Protein AF-A0A498HK27-F1 (afdb_monomer_lite)

Secondary structure (DSSP, 8-state):
----------HHHHHHHHHHHHHHHHHHHHHHHHHHHHS-----TT--HHHHHHHHHHHTT-EE-TTS-EE--TT-------S---------------------------

Sequence (110 aa):
MAGTSGSGRSESEKEKTKIRERQRRAITTKIFHSLRKHRGYRLFPRGDINEVLQHLATEAGWLVEPDDTTYRPPNAPSCYPACGTPKATTPVATSTPTPSSSMVIEGGEC

Organism: Malus domestica (NCBI:txid3750)

Radius of gyration: 26.24 Å; chains: 1; bounding box: 67×65×52 Å

InterPro domains:
  IPR008540 BES1/BZR1 plant transcription factor, N-terminal [PF05687] (7-102)
  IPR033264 BZR family [PTHR31506] (7-101)

pLDDT: mean 72.78, std 20.69, range [37.44, 98.31]

Structure (mmCIF, N/CA/C/O backbone):
data_AF-A0A498HK27-F1
#
_entry.id   AF-A0A498HK27-F1
#
loop_
_atom_site.group_PDB
_atom_site.id
_atom_site.type_symbol
_atom_site.label_atom_id
_atom_site.label_alt_id
_atom_site.label_comp_id
_atom_site.label_asym_id
_atom_site.label_entity_id
_atom_site.label_seq_id
_atom_site.pdbx_PDB_ins_code
_atom_site.Cartn_x
_atom_site.Cartn_y
_atom_site.Cartn_z
_atom_site.occupancy
_atom_site.B_iso_or_equiv
_atom_site.auth_seq_id
_atom_site.auth_comp_id
_atom_site.auth_asym_id
_atom_site.auth_atom_id
_atom_site.pdbx_PDB_model_num
ATOM 1 N N . MET A 1 1 ? 26.448 31.232 -6.664 1.00 42.59 1 MET A N 1
ATOM 2 C CA . MET A 1 1 ? 25.463 30.141 -6.497 1.00 42.59 1 MET A CA 1
ATOM 3 C C . MET A 1 1 ? 25.659 29.166 -7.650 1.00 42.59 1 MET A C 1
ATOM 5 O O . MET A 1 1 ? 25.276 29.491 -8.765 1.00 42.59 1 MET A O 1
ATOM 9 N N . ALA A 1 2 ? 26.352 28.046 -7.434 1.00 41.62 2 ALA A N 1
ATOM 10 C CA . ALA A 1 2 ? 26.520 27.032 -8.474 1.00 41.62 2 ALA A CA 1
ATOM 11 C C . ALA A 1 2 ? 25.228 26.210 -8.559 1.00 41.62 2 ALA A C 1
ATOM 13 O O . ALA A 1 2 ? 24.933 25.421 -7.664 1.00 41.62 2 ALA A O 1
ATOM 14 N N . GLY A 1 3 ? 24.431 26.447 -9.601 1.00 49.06 3 GLY A N 1
ATOM 15 C CA . GLY A 1 3 ? 23.331 25.561 -9.956 1.00 49.06 3 GLY A CA 1
ATOM 16 C C . GLY A 1 3 ? 23.920 24.243 -10.436 1.00 49.06 3 GLY A C 1
ATOM 17 O O . GLY A 1 3 ? 24.666 24.220 -11.413 1.00 49.06 3 GLY A O 1
ATOM 18 N N . THR A 1 4 ? 23.622 23.154 -9.736 1.00 53.88 4 THR A N 1
ATOM 19 C CA . THR A 1 4 ? 23.924 21.804 -10.201 1.00 53.88 4 THR A CA 1
ATOM 20 C C . THR A 1 4 ? 23.055 21.536 -11.427 1.00 53.88 4 THR A C 1
ATOM 22 O O . THR A 1 4 ? 21.897 21.133 -11.340 1.00 53.88 4 THR A O 1
ATOM 25 N N . SER A 1 5 ? 23.602 21.833 -12.604 1.00 52.78 5 SER A N 1
ATOM 26 C CA . SER A 1 5 ? 23.046 21.393 -13.873 1.00 52.78 5 SER A CA 1
ATOM 27 C C . SER A 1 5 ? 22.946 19.873 -13.816 1.00 52.78 5 SER A C 1
ATOM 29 O O . SER A 1 5 ? 23.946 19.170 -13.668 1.00 52.78 5 SER A O 1
ATOM 31 N N . GLY A 1 6 ? 21.710 19.369 -13.844 1.00 57.84 6 GLY A N 1
ATOM 32 C CA . GLY A 1 6 ? 21.410 17.944 -13.867 1.00 57.84 6 GLY A CA 1
ATOM 33 C C . GLY A 1 6 ? 22.082 17.302 -15.073 1.00 57.84 6 GLY A C 1
ATOM 34 O O . GLY A 1 6 ? 21.536 17.320 -16.174 1.00 57.84 6 GLY A O 1
ATOM 35 N N . SER A 1 7 ? 23.289 16.780 -14.852 1.00 57.06 7 SER A N 1
ATOM 36 C CA . SER A 1 7 ? 24.079 16.083 -15.854 1.00 57.06 7 SER A CA 1
ATOM 37 C C . SER A 1 7 ? 23.271 14.892 -16.353 1.00 57.06 7 SER A C 1
ATOM 39 O O . SER A 1 7 ? 22.721 14.108 -15.573 1.00 57.06 7 SER A O 1
ATOM 41 N N . GLY A 1 8 ? 23.110 14.848 -17.671 1.00 57.25 8 GLY A N 1
ATOM 42 C CA . GLY A 1 8 ? 22.171 13.998 -18.370 1.00 57.25 8 GLY A CA 1
ATOM 43 C C . GLY A 1 8 ? 22.356 12.526 -18.042 1.00 57.25 8 GLY A C 1
ATOM 44 O O . GLY A 1 8 ? 23.309 11.890 -18.477 1.00 57.25 8 GLY A O 1
ATOM 45 N N . ARG A 1 9 ? 21.347 11.951 -17.388 1.00 60.50 9 ARG A N 1
ATOM 46 C CA . ARG A 1 9 ? 21.038 10.539 -17.606 1.00 60.50 9 ARG A CA 1
ATOM 47 C C . ARG A 1 9 ? 20.758 10.370 -19.093 1.00 60.50 9 ARG A C 1
ATOM 49 O O . ARG A 1 9 ? 19.893 11.079 -19.628 1.00 60.50 9 ARG A O 1
ATOM 56 N N . SER A 1 10 ? 21.501 9.485 -19.750 1.00 74.88 10 SER A N 1
ATOM 57 C CA . SER A 1 10 ? 21.299 9.169 -21.164 1.00 74.88 10 SER A CA 1
ATOM 58 C C . SER A 1 10 ? 19.835 8.787 -21.409 1.00 74.88 10 SER A C 1
ATOM 60 O O . SER A 1 10 ? 19.138 8.313 -20.504 1.00 74.88 10 SER A O 1
ATOM 62 N N . GLU A 1 11 ? 19.322 9.019 -22.617 1.00 75.31 11 GLU A N 1
ATOM 63 C CA . GLU A 1 11 ? 17.924 8.703 -22.952 1.00 75.31 11 GLU A CA 1
ATOM 64 C C . GLU A 1 11 ? 17.582 7.236 -22.649 1.00 75.31 11 GLU A C 1
ATOM 66 O O . GLU A 1 11 ? 16.505 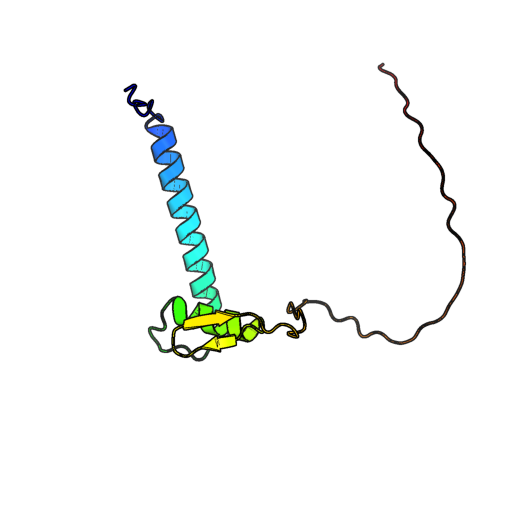6.942 -22.126 1.00 75.31 11 GLU A O 1
ATOM 71 N N . SER A 1 12 ? 18.560 6.343 -22.823 1.00 76.12 12 SER A N 1
ATOM 72 C CA . SER A 1 12 ? 18.462 4.931 -22.457 1.00 76.12 12 SER A CA 1
ATOM 73 C C . SER A 1 12 ? 18.342 4.696 -20.944 1.00 76.12 12 SER A C 1
ATOM 75 O O . SER A 1 12 ? 17.618 3.801 -20.512 1.00 76.12 12 SER A O 1
ATOM 77 N N . GLU A 1 13 ? 18.983 5.498 -20.092 1.00 80.25 13 GLU A N 1
ATOM 78 C CA . GLU A 1 13 ? 18.851 5.403 -18.632 1.00 80.25 13 GLU A CA 1
ATOM 79 C C . GLU A 1 13 ? 17.500 5.950 -18.133 1.00 80.25 13 GLU A C 1
ATOM 81 O O . GLU A 1 13 ? 16.881 5.394 -17.211 1.00 80.25 13 GLU A O 1
ATOM 86 N N . LYS A 1 14 ? 16.987 7.001 -18.789 1.00 83.62 14 LYS A N 1
ATOM 87 C CA . LYS A 1 14 ? 15.624 7.507 -18.564 1.00 83.62 14 LYS A CA 1
ATOM 88 C C . LYS A 1 14 ? 14.585 6.451 -18.947 1.00 83.62 14 LYS A C 1
ATOM 90 O O . LYS A 1 14 ? 13.649 6.213 -18.182 1.00 83.62 14 LYS A O 1
ATOM 95 N N . GLU A 1 15 ? 14.759 5.781 -20.083 1.00 87.69 15 GLU A N 1
ATOM 96 C CA . GLU A 1 15 ? 13.870 4.707 -20.533 1.00 87.69 15 GLU A CA 1
ATOM 97 C C . GLU A 1 15 ? 13.910 3.488 -19.601 1.00 87.69 15 GLU A C 1
ATOM 99 O O . GLU A 1 15 ? 12.858 3.023 -19.156 1.00 87.69 15 GLU A O 1
ATOM 104 N N . LYS A 1 16 ? 15.103 3.044 -19.180 1.00 89.19 16 LYS A N 1
ATOM 105 C CA . LYS A 1 16 ? 15.263 1.989 -18.160 1.00 89.19 16 LYS A CA 1
ATOM 106 C C . LYS A 1 16 ? 14.502 2.314 -16.874 1.00 89.19 16 LYS A C 1
ATOM 108 O O . LYS A 1 16 ? 13.873 1.438 -16.281 1.00 89.19 16 LYS A O 1
ATOM 113 N N . THR A 1 17 ? 14.512 3.577 -16.449 1.00 92.19 17 THR A N 1
ATOM 114 C CA . THR A 1 17 ? 13.771 4.021 -15.261 1.00 92.19 17 THR A CA 1
ATOM 115 C C . THR A 1 17 ? 12.259 3.973 -15.462 1.00 92.19 17 THR A C 1
ATOM 117 O O . THR A 1 17 ? 11.548 3.507 -14.571 1.00 92.19 17 THR A O 1
ATOM 120 N N . LYS A 1 18 ? 11.761 4.359 -16.642 1.00 95.25 18 LYS A N 1
ATOM 121 C CA . LYS A 1 18 ? 10.337 4.234 -16.993 1.00 95.25 18 LYS A CA 1
ATOM 122 C C . LYS A 1 18 ? 9.877 2.775 -17.006 1.00 95.25 18 LYS A C 1
ATOM 124 O O . LYS A 1 18 ? 8.814 2.474 -16.463 1.00 95.25 18 LYS A O 1
ATOM 129 N N . ILE A 1 19 ? 10.667 1.872 -17.590 1.00 95.12 19 ILE A N 1
ATOM 130 C CA . ILE A 1 19 ? 10.348 0.436 -17.641 1.00 95.12 19 ILE A CA 1
ATOM 131 C C . ILE A 1 19 ? 10.290 -0.146 -16.227 1.00 95.12 19 ILE A C 1
ATOM 133 O O . ILE A 1 19 ? 9.301 -0.791 -15.879 1.00 95.12 19 ILE A O 1
ATOM 137 N N . ARG A 1 20 ? 11.293 0.143 -15.388 1.00 96.44 20 ARG A N 1
ATOM 138 C CA . ARG A 1 20 ? 11.329 -0.303 -13.987 1.00 96.44 20 ARG A CA 1
ATOM 139 C C . ARG A 1 20 ? 10.108 0.174 -13.210 1.00 96.44 20 ARG A C 1
ATOM 141 O O . ARG A 1 20 ? 9.487 -0.605 -12.495 1.00 96.44 20 ARG A O 1
ATOM 148 N N . GLU A 1 21 ? 9.735 1.439 -13.376 1.00 96.50 21 GLU A N 1
ATOM 149 C CA . GLU A 1 21 ? 8.574 2.001 -12.691 1.00 96.50 21 GLU A CA 1
ATOM 150 C C . GLU A 1 21 ? 7.260 1.378 -13.183 1.00 96.50 21 GLU A C 1
ATOM 152 O O . GLU A 1 21 ? 6.391 1.056 -12.374 1.00 96.50 21 GLU A O 1
ATOM 157 N N . ARG A 1 22 ? 7.121 1.117 -14.491 1.00 97.56 22 ARG A N 1
ATOM 158 C CA . ARG A 1 22 ? 5.971 0.379 -15.037 1.00 97.56 22 ARG A CA 1
ATOM 159 C C . ARG A 1 22 ? 5.892 -1.032 -14.455 1.00 97.56 22 ARG A C 1
ATOM 161 O O . ARG A 1 22 ? 4.809 -1.457 -14.064 1.00 97.56 22 ARG A O 1
ATOM 168 N N . GLN A 1 23 ? 7.017 -1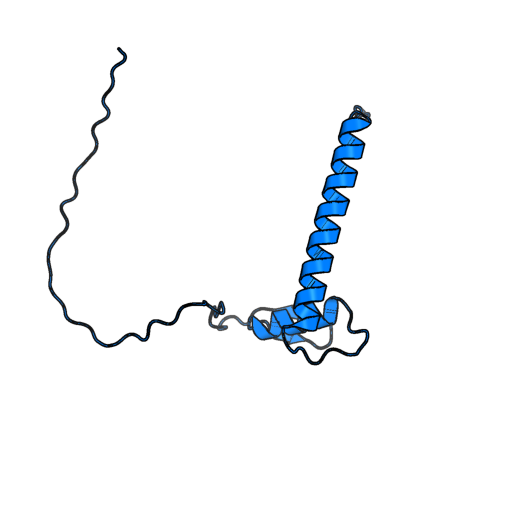.743 -14.380 1.00 97.94 23 GLN A N 1
ATOM 169 C CA . GLN A 1 23 ? 7.083 -3.081 -13.788 1.00 97.94 23 GLN A CA 1
ATOM 170 C C . GLN A 1 23 ? 6.705 -3.054 -12.305 1.00 97.94 23 GLN A C 1
ATOM 172 O O . GLN A 1 23 ? 5.860 -3.841 -11.886 1.00 97.94 23 GLN A O 1
ATOM 177 N N . ARG A 1 24 ? 7.248 -2.105 -11.532 1.00 98.31 24 ARG A N 1
ATOM 178 C CA . ARG A 1 24 ? 6.907 -1.914 -10.116 1.00 98.31 24 ARG A CA 1
ATOM 179 C C . ARG A 1 24 ? 5.404 -1.717 -9.935 1.00 98.31 24 ARG A C 1
ATOM 181 O O . ARG A 1 24 ? 4.783 -2.445 -9.167 1.00 98.31 24 ARG A O 1
ATOM 188 N N . ARG A 1 25 ? 4.804 -0.798 -10.702 1.00 97.38 25 ARG A N 1
ATOM 189 C CA . ARG A 1 25 ? 3.356 -0.536 -10.668 1.00 97.38 25 ARG A CA 1
ATOM 190 C C . ARG A 1 25 ? 2.542 -1.764 -11.058 1.00 97.38 25 ARG A C 1
ATOM 192 O O . ARG A 1 25 ? 1.592 -2.096 -10.361 1.00 97.38 25 ARG A O 1
ATOM 199 N N . ALA A 1 26 ? 2.936 -2.469 -12.118 1.00 97.75 26 ALA A N 1
ATOM 200 C CA . ALA A 1 26 ? 2.247 -3.676 -12.563 1.00 97.75 26 ALA A CA 1
ATOM 201 C C . ALA A 1 26 ? 2.252 -4.774 -11.487 1.00 97.75 26 ALA A C 1
ATOM 203 O O . ALA A 1 26 ? 1.231 -5.429 -11.279 1.00 97.75 26 ALA A O 1
ATOM 204 N N . ILE A 1 27 ? 3.370 -4.958 -10.778 1.00 97.31 27 ILE A N 1
ATOM 205 C CA . ILE A 1 27 ? 3.470 -5.903 -9.658 1.00 97.31 27 ILE A CA 1
ATOM 206 C C . ILE A 1 27 ? 2.538 -5.475 -8.520 1.00 97.31 27 ILE A C 1
ATOM 208 O O . ILE A 1 27 ? 1.723 -6.280 -8.077 1.00 97.31 27 ILE A O 1
ATOM 212 N N . THR A 1 28 ? 2.588 -4.209 -8.095 1.00 96.88 28 THR A N 1
ATOM 213 C CA . THR A 1 28 ? 1.705 -3.678 -7.042 1.00 96.88 28 THR A CA 1
ATOM 214 C C . THR A 1 28 ? 0.226 -3.871 -7.386 1.00 96.88 28 THR A C 1
ATOM 216 O O . THR A 1 28 ? -0.540 -4.357 -6.556 1.00 96.88 28 THR A O 1
ATOM 219 N N . THR A 1 29 ? -0.184 -3.572 -8.621 1.00 95.06 29 THR A N 1
ATOM 220 C CA . THR A 1 29 ? -1.567 -3.787 -9.069 1.00 95.06 29 THR A CA 1
ATOM 221 C C . THR A 1 29 ? -1.958 -5.261 -9.022 1.00 95.06 29 THR A C 1
ATOM 223 O O . THR A 1 29 ? -3.055 -5.578 -8.566 1.00 95.06 29 THR A O 1
ATOM 226 N N . LYS A 1 30 ? -1.072 -6.173 -9.445 1.00 95.62 30 LYS A N 1
ATOM 227 C CA . LYS A 1 30 ? -1.323 -7.621 -9.366 1.00 95.62 30 LYS A CA 1
ATOM 228 C C . LYS A 1 30 ? -1.501 -8.094 -7.925 1.00 95.62 30 LYS A C 1
ATOM 230 O O . LYS A 1 30 ? -2.403 -8.887 -7.680 1.00 95.62 30 LYS A O 1
ATOM 235 N N . ILE A 1 31 ? -0.694 -7.586 -6.991 1.00 95.69 31 ILE A N 1
ATOM 236 C CA . ILE A 1 31 ? -0.802 -7.908 -5.560 1.00 95.69 31 ILE A CA 1
ATOM 237 C C . ILE A 1 31 ? -2.150 -7.443 -5.004 1.00 95.69 31 ILE A C 1
ATOM 239 O O . ILE A 1 31 ? -2.882 -8.237 -4.426 1.00 95.69 31 ILE A O 1
ATOM 243 N N . PHE A 1 32 ? -2.534 -6.182 -5.212 1.00 92.06 32 PHE A N 1
ATOM 244 C CA . PHE A 1 32 ? -3.826 -5.706 -4.709 1.00 92.06 32 PHE A CA 1
ATOM 245 C C . PHE A 1 32 ? -5.003 -6.435 -5.357 1.00 92.06 32 PHE A C 1
ATOM 247 O O . PHE A 1 32 ? -5.974 -6.760 -4.680 1.00 92.06 32 PHE A O 1
ATOM 254 N N . HIS A 1 33 ? -4.920 -6.739 -6.653 1.00 92.06 33 HIS A N 1
ATOM 255 C CA . HIS A 1 33 ? -5.960 -7.504 -7.332 1.00 92.06 33 HIS A CA 1
ATOM 256 C C . HIS A 1 33 ? -6.098 -8.922 -6.761 1.00 92.06 33 HIS A C 1
ATOM 258 O O . HIS A 1 33 ? -7.217 -9.372 -6.512 1.00 92.06 33 HIS A O 1
ATOM 264 N N . SER A 1 34 ? -4.982 -9.617 -6.513 1.00 93.44 34 SER A N 1
ATOM 265 C CA . SER A 1 34 ? -5.020 -10.957 -5.924 1.00 93.44 34 SER A CA 1
ATOM 266 C C . SER A 1 34 ? -5.548 -10.935 -4.489 1.00 93.44 34 SER A C 1
ATOM 268 O O . SER A 1 34 ? -6.363 -11.790 -4.146 1.00 93.44 34 SER A O 1
ATOM 270 N N . LEU A 1 35 ? -5.181 -9.936 -3.680 1.00 92.56 35 LEU A N 1
ATOM 271 C CA . LEU A 1 35 ? -5.728 -9.752 -2.332 1.00 92.56 35 LEU A CA 1
ATOM 272 C C . LEU A 1 35 ? -7.249 -9.574 -2.371 1.00 92.56 35 LEU A C 1
ATOM 274 O O . LEU A 1 35 ? -7.957 -10.338 -1.723 1.00 92.56 35 LEU A O 1
ATOM 278 N N . ARG A 1 36 ? -7.772 -8.660 -3.202 1.00 90.62 36 ARG A N 1
ATOM 279 C CA . ARG A 1 36 ? -9.228 -8.456 -3.335 1.00 90.62 36 ARG A CA 1
ATOM 280 C C . ARG A 1 36 ? -9.969 -9.734 -3.724 1.00 90.62 36 ARG A C 1
ATOM 282 O O . ARG A 1 36 ? -11.051 -9.996 -3.215 1.00 90.62 36 ARG A O 1
ATOM 289 N N . LYS A 1 37 ? -9.389 -10.528 -4.626 1.00 89.50 37 LYS A N 1
ATOM 2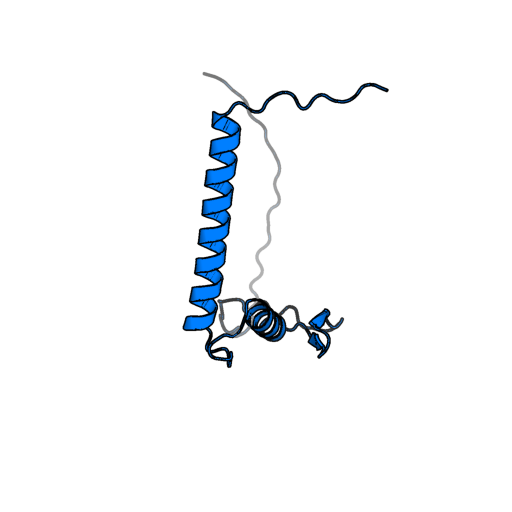90 C CA . LYS A 1 37 ? -10.023 -11.747 -5.139 1.00 89.50 37 LYS A CA 1
ATOM 291 C C . LYS A 1 37 ? -9.989 -12.910 -4.146 1.00 89.50 37 LYS A C 1
ATOM 293 O O . LYS A 1 37 ? -10.928 -13.698 -4.117 1.00 89.50 37 LYS A O 1
ATOM 298 N N . HIS A 1 38 ? -8.906 -13.055 -3.383 1.00 90.81 38 HIS A N 1
ATOM 299 C CA . HIS A 1 38 ? -8.626 -14.292 -2.647 1.00 90.81 38 HIS A CA 1
ATOM 300 C C . HIS A 1 38 ? -8.664 -14.164 -1.121 1.00 90.81 38 HIS A C 1
ATOM 302 O O . HIS A 1 38 ? -8.840 -15.182 -0.459 1.00 90.81 38 HIS A O 1
ATOM 308 N N . ARG A 1 39 ? -8.509 -12.969 -0.534 1.00 86.62 39 ARG A N 1
ATOM 309 C CA . ARG A 1 39 ? -8.509 -12.803 0.935 1.00 86.62 39 ARG A CA 1
ATOM 310 C C . ARG A 1 39 ? -9.898 -12.761 1.572 1.00 86.62 39 ARG A C 1
ATOM 312 O O . ARG A 1 39 ? -9.989 -12.809 2.788 1.00 86.62 39 ARG A O 1
ATOM 319 N N . GLY A 1 40 ? -10.970 -12.696 0.781 1.00 86.38 40 GLY A N 1
ATOM 320 C CA . GLY A 1 40 ? -12.339 -12.702 1.313 1.00 86.38 40 GLY A CA 1
ATOM 321 C C . GLY A 1 40 ? -12.710 -11.444 2.108 1.00 86.38 40 GLY A C 1
ATOM 322 O O . GLY A 1 40 ? -13.652 -11.478 2.898 1.00 86.38 40 GLY A O 1
ATOM 323 N N . TYR A 1 41 ? -11.985 -10.339 1.909 1.00 90.12 41 TYR A N 1
ATOM 324 C CA . TYR A 1 41 ? -12.330 -9.042 2.486 1.00 90.12 41 TYR A CA 1
ATOM 325 C C . TYR A 1 41 ? -13.731 -8.613 2.037 1.00 90.12 41 TYR A C 1
ATOM 327 O O . TYR A 1 41 ? -14.074 -8.737 0.858 1.00 90.12 41 TYR A O 1
ATOM 335 N N . ARG A 1 42 ? -14.538 -8.085 2.966 1.00 85.81 42 ARG A N 1
ATOM 336 C CA . ARG A 1 42 ? -15.879 -7.548 2.674 1.00 85.81 42 ARG A CA 1
ATOM 337 C C . ARG A 1 42 ? -15.784 -6.148 2.065 1.00 85.81 42 ARG A C 1
ATOM 339 O O . ARG A 1 42 ? -16.316 -5.189 2.608 1.00 85.81 42 ARG A O 1
ATOM 346 N N . LEU A 1 43 ? -15.082 -6.058 0.944 1.00 85.25 43 LEU A N 1
ATOM 347 C CA . LEU A 1 43 ? -14.904 -4.825 0.191 1.00 85.25 43 LEU A CA 1
ATOM 348 C C . LEU A 1 43 ? -16.167 -4.512 -0.599 1.00 85.25 43 LEU A C 1
ATOM 350 O O . LEU A 1 43 ? -16.844 -5.419 -1.099 1.00 85.25 43 LEU A O 1
ATOM 354 N N . PHE A 1 44 ? -16.443 -3.227 -0.797 1.00 78.19 44 PHE A N 1
ATOM 355 C CA . PHE A 1 44 ? -17.456 -2.834 -1.767 1.00 78.19 44 PHE A CA 1
ATOM 356 C C . PHE A 1 44 ? -17.016 -3.233 -3.189 1.00 78.19 44 PHE A C 1
ATOM 358 O O . PHE A 1 44 ? -15.823 -3.391 -3.458 1.00 78.19 44 PHE A O 1
ATOM 365 N N . PRO A 1 45 ? -17.941 -3.358 -4.159 1.00 70.06 45 PRO A N 1
ATOM 366 C CA . PRO A 1 45 ? -17.598 -3.723 -5.541 1.00 70.06 45 PRO A CA 1
ATOM 367 C C . PRO A 1 45 ? -16.563 -2.803 -6.218 1.00 70.06 45 PRO A C 1
ATOM 369 O O . PRO A 1 45 ? -15.943 -3.191 -7.207 1.00 70.06 45 PRO A O 1
ATOM 372 N N . ARG A 1 46 ? -16.376 -1.582 -5.697 1.00 73.31 46 ARG A N 1
ATOM 373 C CA . ARG A 1 46 ? -15.345 -0.615 -6.109 1.00 73.31 46 ARG A CA 1
ATOM 374 C C . ARG A 1 46 ? -14.372 -0.262 -4.979 1.00 73.31 46 ARG A C 1
ATOM 376 O O . ARG A 1 46 ? -13.739 0.785 -5.060 1.00 73.31 46 ARG A O 1
ATOM 383 N N . GLY A 1 47 ? -14.273 -1.118 -3.962 1.00 76.81 47 GLY A N 1
ATOM 384 C CA . GLY A 1 47 ? -13.420 -0.911 -2.800 1.00 76.81 47 GLY A CA 1
ATOM 385 C C . GLY A 1 47 ? -12.008 -0.547 -3.236 1.00 76.81 47 GLY A C 1
ATOM 386 O O . GLY A 1 47 ? -11.363 -1.271 -4.014 1.00 76.81 47 GLY A O 1
ATOM 387 N N . ASP A 1 48 ? -11.576 0.633 -2.812 1.00 85.00 48 ASP A N 1
ATOM 388 C CA . ASP A 1 48 ? -10.344 1.257 -3.266 1.00 85.00 48 ASP A CA 1
ATOM 389 C C . ASP A 1 48 ? -9.111 0.561 -2.655 1.00 85.00 48 ASP A C 1
ATOM 391 O O . ASP A 1 48 ? -9.171 -0.578 -2.183 1.00 85.00 48 ASP A O 1
ATOM 395 N N . ILE A 1 49 ? -7.919 1.137 -2.808 1.00 90.44 49 ILE A N 1
ATOM 396 C CA . ILE A 1 49 ? -6.701 0.541 -2.232 1.00 90.44 49 ILE A CA 1
ATOM 397 C C . ILE A 1 49 ? -6.693 0.694 -0.703 1.00 90.44 49 ILE A C 1
ATOM 399 O O . ILE A 1 49 ? -6.148 -0.172 -0.020 1.00 90.44 49 ILE A O 1
ATOM 403 N N . ASN A 1 50 ? -7.321 1.740 -0.172 1.00 90.12 50 ASN A N 1
ATOM 404 C CA . ASN A 1 50 ? -7.297 2.063 1.247 1.00 90.12 50 ASN A CA 1
ATOM 405 C C . ASN A 1 50 ? -8.135 1.069 2.051 1.00 90.12 50 ASN A C 1
ATOM 407 O O . ASN A 1 50 ? -7.649 0.576 3.063 1.00 90.12 50 ASN A O 1
ATOM 411 N N . GLU A 1 51 ? -9.303 0.654 1.550 1.00 90.00 51 GLU A N 1
ATOM 412 C CA . GLU A 1 51 ? -10.099 -0.406 2.191 1.00 90.00 51 GLU A CA 1
ATOM 413 C C . GLU A 1 51 ? -9.306 -1.722 2.308 1.00 90.00 51 GLU A C 1
ATOM 415 O O . GLU A 1 51 ? -9.329 -2.395 3.339 1.00 90.00 51 GLU A O 1
ATOM 420 N N . VAL A 1 52 ? -8.538 -2.084 1.269 1.00 91.62 52 VAL A N 1
ATOM 421 C CA . VAL A 1 52 ? -7.673 -3.279 1.303 1.00 91.62 52 VAL A CA 1
ATOM 422 C C . VAL A 1 52 ? -6.582 -3.132 2.360 1.00 91.62 52 VAL A C 1
ATOM 424 O O . VAL A 1 52 ? -6.293 -4.088 3.077 1.00 91.62 52 VAL A O 1
ATOM 427 N N . LEU A 1 53 ? -5.965 -1.952 2.450 1.00 92.69 53 LEU A N 1
ATOM 428 C CA . LEU A 1 53 ? -4.928 -1.673 3.440 1.00 92.69 53 LEU A CA 1
ATOM 429 C C . LEU A 1 53 ? -5.488 -1.676 4.864 1.00 92.69 53 LEU A C 1
ATOM 431 O O . LEU A 1 53 ? -4.844 -2.241 5.742 1.00 92.69 53 LEU A O 1
ATOM 435 N N . GLN A 1 54 ? -6.684 -1.130 5.081 1.00 90.88 54 GLN A N 1
ATOM 436 C CA . GLN A 1 54 ? -7.371 -1.151 6.371 1.00 90.88 54 GLN A CA 1
ATOM 437 C C . GLN A 1 54 ? -7.620 -2.592 6.827 1.00 90.88 54 GLN A C 1
ATOM 439 O O . GLN A 1 54 ? -7.204 -2.965 7.922 1.00 90.88 54 GLN A O 1
ATOM 444 N N . HIS A 1 55 ? -8.196 -3.439 5.968 1.00 91.69 55 HIS A N 1
ATOM 445 C CA . HIS A 1 55 ? -8.395 -4.851 6.299 1.00 91.69 55 HIS A CA 1
ATOM 446 C C . HIS A 1 55 ? -7.079 -5.584 6.577 1.00 91.69 55 HIS A C 1
ATOM 448 O O . HIS A 1 55 ? -6.997 -6.342 7.541 1.00 91.69 55 HIS A O 1
ATOM 454 N N . LEU A 1 56 ? -6.043 -5.345 5.767 1.00 92.38 56 LEU A N 1
ATOM 455 C CA . LEU A 1 56 ? -4.723 -5.946 5.966 1.00 92.38 56 LEU A CA 1
ATOM 456 C C . LEU A 1 56 ? -4.097 -5.505 7.301 1.00 92.38 56 LEU A C 1
ATOM 458 O O . LEU A 1 56 ? -3.485 -6.315 7.996 1.00 92.38 56 LEU A O 1
ATOM 462 N N . ALA A 1 57 ? -4.253 -4.232 7.666 1.00 91.94 57 ALA A N 1
ATOM 463 C CA . ALA A 1 57 ? -3.771 -3.682 8.925 1.00 91.94 57 ALA A CA 1
ATOM 464 C C . ALA A 1 57 ? -4.492 -4.335 10.113 1.00 91.94 57 ALA A C 1
ATOM 466 O O . ALA A 1 57 ? -3.829 -4.824 11.029 1.00 91.94 57 ALA A O 1
ATOM 467 N N . THR A 1 58 ? -5.822 -4.446 10.057 1.00 89.06 58 THR A N 1
ATOM 468 C CA . THR A 1 58 ? -6.614 -5.149 11.075 1.00 89.06 58 THR A CA 1
ATOM 469 C C . THR A 1 58 ? -6.219 -6.624 11.193 1.00 89.06 58 THR A C 1
ATOM 471 O O . THR A 1 58 ? -6.035 -7.114 12.306 1.00 89.06 58 THR A O 1
ATOM 474 N N . GLU A 1 59 ? -6.016 -7.335 10.077 1.00 89.00 59 GLU A N 1
ATOM 475 C CA . GLU A 1 59 ? -5.526 -8.726 10.085 1.00 89.00 59 GLU A CA 1
ATOM 476 C C . GLU A 1 59 ? -4.142 -8.861 10.731 1.00 89.00 59 GLU A C 1
ATOM 478 O O . GLU A 1 59 ? -3.863 -9.849 11.408 1.00 89.00 59 GLU A O 1
ATOM 483 N N . ALA A 1 60 ? -3.275 -7.869 10.539 1.00 89.00 60 ALA A N 1
ATOM 484 C CA . ALA A 1 60 ? -1.945 -7.819 11.136 1.00 89.00 60 ALA A CA 1
ATOM 485 C C . ALA A 1 60 ? -1.948 -7.340 12.604 1.00 89.00 60 ALA A C 1
ATOM 487 O O . ALA A 1 60 ? -0.877 -7.168 13.191 1.00 89.00 60 ALA A O 1
ATOM 488 N N . GLY A 1 61 ? -3.124 -7.112 13.200 1.00 88.19 61 GLY A N 1
ATOM 489 C CA . GLY A 1 61 ? -3.272 -6.674 14.588 1.00 88.19 61 GLY A CA 1
ATOM 490 C C . GLY A 1 61 ? -2.988 -5.186 14.817 1.00 88.19 61 GLY A C 1
ATOM 491 O O . GLY A 1 61 ? -2.684 -4.790 15.943 1.00 88.19 61 GLY A O 1
ATOM 492 N N . TRP A 1 62 ? -3.057 -4.363 13.769 1.00 91.44 62 TRP A N 1
ATOM 493 C CA . TRP A 1 62 ? -3.062 -2.907 13.894 1.00 91.44 62 TRP A CA 1
ATOM 494 C C . TRP A 1 62 ? -4.482 -2.410 14.149 1.00 91.44 62 TRP A C 1
ATOM 496 O O . TRP A 1 62 ? -5.452 -2.947 13.609 1.00 91.44 62 TRP A O 1
ATOM 506 N N . LEU A 1 63 ? -4.597 -1.362 14.958 1.00 91.06 63 LEU A N 1
ATOM 507 C CA . LEU A 1 63 ? -5.850 -0.647 15.154 1.00 91.06 63 LEU A CA 1
ATOM 508 C C . LEU A 1 63 ? -5.946 0.435 14.081 1.00 91.06 63 LEU A C 1
ATOM 510 O O . LEU A 1 63 ? -4.997 1.196 13.892 1.00 91.06 63 LEU A O 1
ATOM 514 N N . VAL A 1 64 ? -7.068 0.450 13.365 1.00 91.69 64 VAL A N 1
ATOM 515 C CA . VAL A 1 64 ? -7.390 1.467 12.361 1.00 91.69 64 VAL A CA 1
ATOM 516 C C . VAL A 1 64 ? -8.589 2.246 12.874 1.00 91.69 64 VAL A C 1
ATOM 518 O O . VAL A 1 64 ? -9.637 1.655 13.141 1.00 91.69 64 VAL A O 1
ATOM 521 N N . GLU A 1 65 ? -8.417 3.544 13.073 1.00 89.62 65 GLU A N 1
ATOM 522 C CA . GLU A 1 65 ? -9.480 4.438 13.520 1.00 89.62 65 GLU A CA 1
ATOM 523 C C . GLU A 1 65 ? -10.382 4.866 12.347 1.00 89.62 65 GLU A C 1
ATOM 525 O O . GLU A 1 65 ? -10.008 4.711 11.181 1.00 89.62 65 GLU A O 1
ATOM 530 N N . PRO A 1 66 ? -11.586 5.407 12.621 1.00 85.00 66 PRO A N 1
ATOM 531 C CA . PRO A 1 66 ? -12.505 5.877 11.580 1.00 85.00 66 PRO A CA 1
ATOM 532 C C . PRO A 1 66 ? -11.976 7.046 10.731 1.00 85.00 66 PRO A C 1
ATOM 534 O O . PRO A 1 66 ? -12.594 7.383 9.726 1.00 85.00 66 PRO A O 1
ATOM 537 N N . ASP A 1 67 ? -10.881 7.683 11.146 1.00 86.69 67 ASP A N 1
ATOM 538 C CA . ASP A 1 67 ? -10.181 8.754 10.430 1.00 86.69 67 ASP A CA 1
ATOM 539 C C . ASP A 1 67 ? -8.982 8.243 9.597 1.00 86.69 67 ASP A C 1
ATOM 541 O O . ASP A 1 67 ? -8.159 9.038 9.143 1.00 86.69 67 ASP A O 1
ATOM 545 N N . ASP A 1 68 ? -8.889 6.921 9.400 1.00 82.88 68 ASP A N 1
ATOM 546 C CA . ASP A 1 68 ? -7.812 6.195 8.710 1.00 82.88 68 ASP A CA 1
ATOM 547 C C . ASP A 1 68 ? -6.435 6.265 9.388 1.00 82.88 68 ASP A C 1
ATOM 549 O O . ASP A 1 68 ? -5.426 5.829 8.817 1.00 82.88 68 ASP A O 1
ATOM 553 N N . THR A 1 69 ? -6.353 6.746 10.630 1.00 90.69 69 THR A N 1
ATOM 554 C CA . THR A 1 69 ? -5.114 6.633 11.397 1.00 90.69 69 THR A CA 1
ATOM 555 C C . THR A 1 69 ? -4.890 5.190 11.845 1.00 90.69 69 THR A C 1
ATOM 557 O O . THR A 1 69 ? -5.791 4.497 12.319 1.00 90.69 69 THR A O 1
ATOM 560 N N . THR A 1 70 ? -3.661 4.700 11.665 1.00 92.06 70 THR A N 1
ATOM 561 C CA . THR A 1 70 ? -3.287 3.328 12.028 1.00 92.06 70 THR A CA 1
ATOM 562 C C . THR A 1 70 ? -2.199 3.332 13.088 1.00 92.06 70 THR A C 1
ATOM 564 O O . THR A 1 70 ? -1.124 3.894 12.862 1.00 92.06 70 THR A O 1
ATOM 567 N N . TYR A 1 71 ? -2.423 2.653 14.209 1.00 91.00 71 TYR A N 1
ATOM 568 C CA . TYR A 1 71 ? -1.431 2.519 15.274 1.00 91.00 71 TYR A CA 1
ATOM 569 C C . TYR A 1 71 ? -1.331 1.084 15.781 1.00 91.00 71 TYR A C 1
ATOM 571 O O . TYR A 1 71 ? -2.243 0.264 15.649 1.00 91.00 71 TYR A O 1
ATOM 579 N N . ARG A 1 72 ? -0.174 0.769 16.362 1.00 86.31 72 ARG A N 1
ATOM 580 C CA . ARG A 1 72 ? 0.082 -0.532 16.973 1.00 86.31 72 ARG A CA 1
ATOM 581 C C . ARG A 1 72 ? -0.065 -0.399 18.484 1.00 86.31 72 ARG A C 1
ATOM 583 O O . ARG A 1 72 ? 0.706 0.356 19.079 1.00 86.31 72 ARG A O 1
ATOM 590 N N . PRO A 1 73 ? -1.012 -1.103 19.125 1.00 82.56 73 PRO A N 1
ATOM 591 C CA . PRO A 1 73 ? -1.120 -1.039 20.570 1.00 82.56 73 PRO A CA 1
ATOM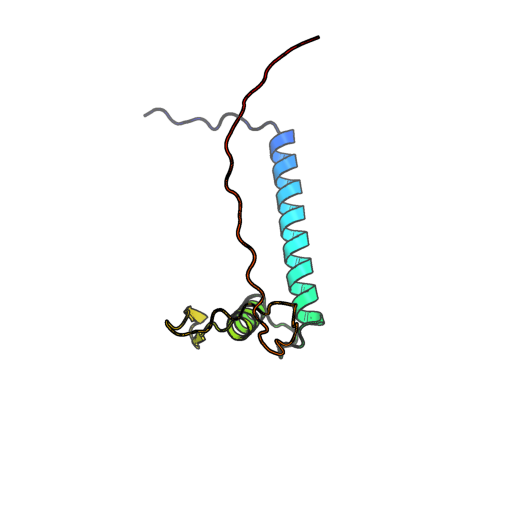 592 C C . PRO A 1 73 ? 0.127 -1.671 21.219 1.00 82.56 73 PRO A C 1
ATOM 594 O O . PRO A 1 73 ? 0.666 -2.651 20.693 1.00 82.56 73 PRO A O 1
ATOM 597 N N . PRO A 1 74 ? 0.596 -1.136 22.360 1.00 75.81 74 PRO A N 1
ATOM 598 C CA . PRO A 1 74 ? 1.885 -1.492 22.968 1.00 75.81 74 PRO A CA 1
ATOM 599 C C . PRO A 1 74 ? 1.991 -2.967 23.381 1.00 75.81 74 PRO A C 1
ATOM 601 O O . PRO A 1 74 ? 3.091 -3.507 23.440 1.00 75.81 74 PRO A O 1
ATOM 604 N N . ASN A 1 75 ? 0.851 -3.631 23.597 1.00 70.38 75 ASN A N 1
ATOM 605 C CA . ASN A 1 75 ? 0.768 -5.042 23.975 1.00 70.38 75 ASN A CA 1
ATOM 606 C C . ASN A 1 75 ? 0.211 -5.936 22.854 1.00 70.38 75 ASN A C 1
ATOM 608 O O . ASN A 1 75 ? -0.204 -7.060 23.134 1.00 70.38 75 ASN A O 1
ATOM 612 N N . ALA A 1 76 ? 0.160 -5.469 21.598 1.00 65.69 76 ALA A N 1
ATOM 613 C CA . ALA A 1 76 ? -0.203 -6.351 20.492 1.00 65.69 76 ALA A CA 1
ATOM 614 C C . ALA A 1 76 ? 0.811 -7.504 20.438 1.00 65.69 76 ALA A C 1
ATOM 616 O O . ALA A 1 76 ? 1.999 -7.238 20.206 1.00 65.69 76 ALA A O 1
ATOM 617 N N . PRO A 1 77 ? 0.390 -8.774 20.615 1.00 63.44 77 PRO A N 1
ATOM 618 C CA . PRO A 1 77 ? 1.275 -9.881 20.313 1.00 63.44 77 PRO A CA 1
ATOM 619 C C . PRO A 1 77 ? 1.730 -9.684 18.872 1.00 63.44 77 PRO A C 1
ATOM 621 O O . PRO A 1 77 ? 0.925 -9.366 17.993 1.00 63.44 77 PRO A O 1
ATOM 624 N N . SER A 1 78 ? 3.032 -9.809 18.625 1.00 62.47 78 SER A N 1
ATOM 625 C CA . SER A 1 78 ? 3.570 -9.771 17.271 1.00 62.47 78 SER A CA 1
ATOM 626 C C . SER A 1 78 ? 3.164 -11.044 16.529 1.00 62.47 78 SER A C 1
ATOM 628 O O . SER A 1 78 ? 3.999 -11.870 16.177 1.00 62.47 78 SER A O 1
ATOM 630 N N . CYS A 1 79 ? 1.866 -11.220 16.306 1.00 54.12 79 CYS A N 1
ATOM 631 C CA . CYS A 1 79 ? 1.313 -12.232 15.441 1.00 54.12 79 CYS A CA 1
ATOM 632 C C . CYS A 1 79 ? 1.540 -11.764 14.010 1.00 54.12 79 CYS A C 1
ATOM 634 O O . CYS A 1 79 ? 0.654 -11.260 13.330 1.00 54.12 79 CYS A O 1
ATOM 636 N N . TYR A 1 80 ? 2.759 -11.986 13.530 1.00 55.12 80 TYR A N 1
ATOM 637 C CA . TYR A 1 80 ? 2.875 -12.419 12.151 1.00 55.12 80 TYR A CA 1
ATOM 638 C C . TYR A 1 80 ? 1.959 -13.645 12.019 1.00 55.12 80 TYR A C 1
ATOM 640 O O . TYR A 1 80 ? 2.026 -14.518 12.894 1.00 55.12 80 TYR A O 1
ATOM 648 N N . PRO A 1 81 ? 1.113 -13.768 10.984 1.00 53.00 81 PRO A N 1
ATOM 649 C CA . PRO A 1 81 ? 0.584 -15.067 10.616 1.00 53.00 81 PRO A 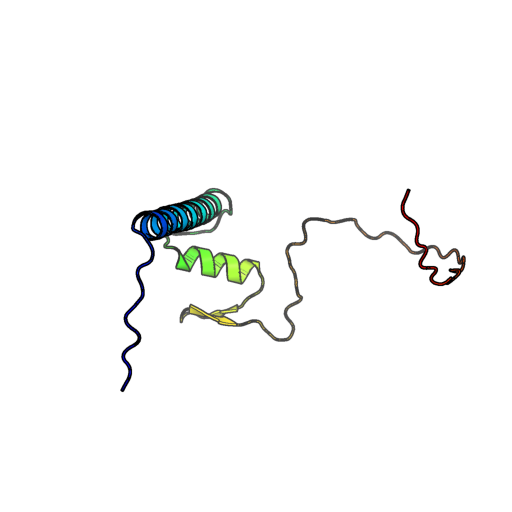CA 1
ATOM 650 C C . PRO A 1 81 ? 1.782 -15.883 10.119 1.00 53.00 81 PRO A C 1
ATOM 652 O O . PRO A 1 81 ? 2.071 -15.963 8.927 1.00 53.00 81 PRO A O 1
ATOM 655 N N . ALA A 1 82 ? 2.551 -16.414 11.069 1.00 49.56 82 ALA A N 1
ATOM 656 C CA . ALA A 1 82 ? 3.580 -17.393 10.838 1.00 49.56 82 ALA A CA 1
ATOM 657 C C . ALA A 1 82 ? 2.852 -18.628 10.317 1.00 49.56 82 ALA A C 1
ATOM 659 O O . ALA A 1 82 ? 2.257 -19.405 11.062 1.00 49.56 82 ALA A O 1
ATOM 660 N N . CYS A 1 83 ? 2.852 -18.767 8.997 1.00 47.72 83 CYS A N 1
ATOM 661 C CA . CYS A 1 83 ? 2.727 -20.060 8.362 1.00 47.72 83 CYS A CA 1
ATOM 662 C C . CYS A 1 83 ? 3.740 -20.998 9.038 1.00 47.72 83 CYS A C 1
ATOM 664 O O . CYS A 1 83 ? 4.942 -20.828 8.855 1.00 47.72 83 CYS A O 1
ATOM 666 N N . GLY A 1 84 ? 3.255 -21.940 9.850 1.00 40.88 84 GLY A N 1
ATOM 667 C CA . GLY A 1 84 ? 4.091 -22.958 10.484 1.00 40.88 84 GLY A CA 1
ATOM 668 C C . GLY A 1 84 ? 3.712 -23.263 11.928 1.00 40.88 84 GLY A C 1
ATOM 669 O O . GLY A 1 84 ? 4.463 -22.966 12.848 1.00 40.88 84 GLY A O 1
ATOM 670 N N . THR A 1 85 ? 2.581 -23.931 12.140 1.00 47.91 85 THR A N 1
ATOM 671 C CA . THR A 1 85 ? 2.463 -24.827 13.296 1.00 47.91 85 THR A CA 1
ATOM 672 C C . THR A 1 85 ? 3.485 -25.957 13.131 1.00 47.91 85 THR A C 1
ATOM 674 O O . THR A 1 85 ? 3.440 -26.662 12.121 1.00 47.91 85 THR A O 1
ATOM 677 N N . PRO A 1 86 ? 4.351 -26.196 14.121 1.00 44.47 86 PRO A N 1
ATOM 678 C CA . PRO A 1 86 ? 4.274 -27.500 14.765 1.00 44.47 86 PRO A CA 1
ATOM 679 C C . PRO A 1 86 ? 3.869 -27.339 16.228 1.00 44.47 86 PRO A C 1
ATOM 681 O O . PRO A 1 86 ? 4.502 -26.645 17.020 1.00 44.47 86 PRO A O 1
ATOM 684 N N . LYS A 1 87 ? 2.764 -28.001 16.566 1.00 43.84 87 LYS A N 1
ATOM 685 C CA . LYS A 1 87 ? 2.245 -28.174 17.919 1.00 43.84 87 LYS A CA 1
ATOM 686 C C . LYS A 1 87 ? 3.370 -28.705 18.817 1.00 43.84 87 LYS A C 1
ATOM 688 O O . LYS A 1 87 ? 3.808 -29.839 18.646 1.00 43.84 87 LYS A O 1
ATOM 693 N N . ALA A 1 88 ? 3.828 -27.892 19.765 1.00 46.03 88 ALA A N 1
ATOM 694 C CA . ALA A 1 88 ? 4.712 -28.339 20.830 1.00 46.03 88 ALA A CA 1
ATOM 695 C C . ALA A 1 88 ? 4.018 -29.460 21.621 1.00 46.03 88 ALA A C 1
ATOM 697 O O . ALA A 1 88 ? 2.917 -29.276 22.138 1.00 46.03 88 ALA A O 1
ATOM 698 N N . THR A 1 89 ? 4.644 -30.633 21.698 1.00 42.62 89 THR A N 1
ATOM 699 C CA . THR A 1 89 ? 4.318 -31.671 22.680 1.00 42.62 89 THR A CA 1
ATOM 700 C C . THR A 1 89 ? 5.617 -32.059 23.379 1.00 42.62 89 THR A C 1
ATOM 702 O O . THR A 1 89 ? 6.466 -32.722 22.798 1.00 42.62 89 THR A O 1
ATOM 705 N N . THR A 1 90 ? 5.711 -31.601 24.631 1.00 47.69 90 THR A N 1
ATOM 706 C CA . THR A 1 90 ? 6.544 -32.062 25.761 1.00 47.69 90 THR A CA 1
ATOM 707 C C . THR A 1 90 ? 8.084 -31.993 25.705 1.00 47.69 90 THR A C 1
ATOM 709 O O . TH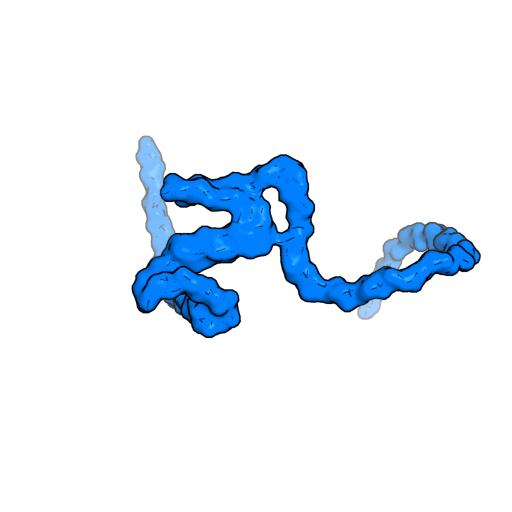R A 1 90 ? 8.696 -32.366 24.709 1.00 47.69 90 THR A O 1
ATOM 712 N N . PRO A 1 91 ? 8.725 -31.580 26.824 1.00 50.94 91 PRO A N 1
ATOM 713 C CA . PRO A 1 91 ? 10.172 -31.567 26.990 1.00 50.94 91 PRO A CA 1
ATOM 714 C C . PRO A 1 91 ? 10.674 -32.926 27.501 1.00 50.94 91 PRO A C 1
ATOM 716 O O . PRO A 1 91 ? 10.180 -33.438 28.502 1.00 50.94 91 PRO A O 1
ATOM 719 N N . VAL A 1 92 ? 11.709 -33.478 26.871 1.00 41.03 92 VAL A N 1
ATOM 720 C CA . VAL A 1 92 ? 12.606 -34.447 27.513 1.00 41.03 92 VAL A CA 1
ATOM 721 C C . VAL A 1 92 ? 14.024 -33.928 27.349 1.00 41.03 92 VAL A C 1
ATOM 723 O O . VAL A 1 92 ? 14.523 -33.738 26.242 1.00 41.03 92 VAL A O 1
ATOM 726 N N . ALA A 1 93 ? 14.637 -33.643 28.492 1.00 46.72 93 ALA A N 1
ATOM 727 C CA . ALA A 1 93 ? 16.038 -33.312 28.612 1.00 46.72 93 ALA A CA 1
ATOM 728 C C . ALA A 1 93 ? 16.894 -34.522 28.223 1.00 46.72 93 ALA A C 1
ATOM 730 O O . ALA A 1 93 ? 16.690 -35.625 28.724 1.00 46.72 93 ALA A O 1
ATOM 731 N N . THR A 1 94 ? 17.910 -34.310 27.394 1.00 43.06 94 THR A N 1
ATOM 732 C CA . THR A 1 94 ? 19.159 -35.069 27.481 1.00 43.06 94 THR A CA 1
ATOM 733 C C . THR A 1 94 ? 20.292 -34.114 27.135 1.00 43.06 94 THR A C 1
ATOM 735 O O . THR A 1 94 ? 20.434 -33.632 26.015 1.00 43.06 94 THR A O 1
ATOM 738 N N . SER A 1 95 ? 21.036 -33.773 28.177 1.00 53.47 95 SER A N 1
ATOM 739 C CA . SER A 1 95 ? 22.272 -33.008 28.170 1.00 53.47 95 SER A CA 1
ATOM 740 C C . SER A 1 95 ? 23.332 -33.659 27.285 1.00 53.47 95 SER A C 1
ATOM 742 O O . SER A 1 95 ? 23.687 -34.808 27.533 1.00 53.47 95 SER A O 1
ATOM 744 N N . THR A 1 96 ? 23.933 -32.902 26.366 1.00 47.53 96 THR A N 1
ATOM 745 C CA . THR A 1 96 ? 25.326 -33.166 25.968 1.00 47.53 96 THR A CA 1
ATOM 746 C C . THR A 1 96 ? 25.997 -31.866 25.501 1.00 47.53 96 THR A C 1
ATOM 748 O O . THR A 1 96 ? 25.397 -31.137 24.710 1.00 47.53 96 THR A O 1
ATOM 751 N N . PRO A 1 97 ? 27.181 -31.520 26.041 1.00 44.81 97 PRO A N 1
ATOM 752 C CA . PRO A 1 97 ? 27.767 -30.187 25.939 1.00 44.81 97 PRO A CA 1
ATOM 753 C C . PRO A 1 97 ? 28.469 -29.932 24.600 1.00 44.81 97 PRO A C 1
ATOM 755 O O . PRO A 1 97 ? 29.083 -30.812 24.004 1.00 44.81 97 PRO A O 1
ATOM 758 N N . THR A 1 98 ? 28.420 -28.670 24.183 1.00 48.94 98 THR A N 1
ATOM 759 C CA . THR A 1 98 ? 29.277 -28.050 23.166 1.00 48.94 98 THR A CA 1
ATOM 760 C C . THR A 1 98 ? 30.767 -28.228 23.471 1.00 48.94 98 THR A C 1
ATOM 762 O O . THR A 1 98 ? 31.166 -27.983 24.612 1.00 48.94 98 THR A O 1
ATOM 765 N N . PRO A 1 99 ? 31.616 -28.424 22.450 1.00 51.00 99 PRO A N 1
ATOM 766 C CA . PRO A 1 99 ? 32.957 -27.878 22.460 1.00 51.00 99 PRO A CA 1
ATOM 767 C C . PRO A 1 99 ? 33.028 -26.659 21.533 1.00 51.00 99 PRO A C 1
ATOM 769 O O . PRO A 1 99 ? 32.827 -26.730 20.323 1.00 51.00 99 PRO A O 1
ATOM 772 N N . SER A 1 100 ? 33.317 -25.524 22.158 1.00 49.66 100 SER A N 1
ATOM 773 C CA . SER A 1 100 ? 33.954 -24.369 21.536 1.00 49.66 100 SER A CA 1
ATOM 774 C C . SER A 1 100 ? 35.338 -24.769 21.005 1.00 49.66 100 SER A C 1
ATOM 776 O O . SER A 1 100 ? 36.089 -25.396 21.748 1.00 49.66 100 SER A O 1
ATOM 778 N N . SER A 1 101 ? 35.686 -24.404 19.767 1.00 40.72 101 SER A N 1
ATOM 779 C CA . SER A 1 101 ? 37.080 -24.284 19.288 1.00 40.72 101 SER A CA 1
ATOM 780 C C . SER A 1 101 ? 37.061 -23.582 17.919 1.00 40.72 101 SER A C 1
ATOM 782 O O . SER A 1 101 ? 36.461 -24.089 16.980 1.00 40.72 101 SER A O 1
ATOM 784 N N . SER A 1 102 ? 37.392 -22.290 17.834 1.00 46.53 102 SER A N 1
ATOM 785 C CA . SER A 1 102 ? 38.732 -21.690 17.657 1.00 46.53 102 SER A CA 1
ATOM 786 C C . SER A 1 102 ? 39.211 -21.670 16.197 1.00 46.53 102 SER A C 1
ATOM 788 O O . SER A 1 102 ? 39.244 -22.696 15.529 1.00 46.53 102 SER A O 1
ATOM 790 N N . MET A 1 103 ? 39.593 -20.476 15.738 1.00 45.59 103 MET A N 1
ATOM 791 C CA . MET A 1 103 ? 40.111 -20.156 14.403 1.00 45.59 103 MET A CA 1
ATOM 792 C C . MET A 1 103 ? 41.339 -20.979 13.990 1.00 45.59 103 MET A C 1
ATOM 794 O O . MET A 1 103 ? 42.190 -21.224 14.837 1.00 45.59 103 MET A O 1
ATOM 798 N N . VAL A 1 104 ? 41.503 -21.210 12.680 1.00 52.25 104 VAL A N 1
ATOM 799 C CA . VAL A 1 104 ? 42.788 -21.041 11.973 1.00 52.25 104 VAL A CA 1
ATOM 800 C C . VAL A 1 104 ? 42.542 -20.523 10.550 1.00 52.25 104 VAL A C 1
ATOM 802 O O . VAL A 1 104 ? 41.676 -21.007 9.826 1.00 52.25 104 VAL A O 1
ATOM 805 N N . ILE A 1 105 ? 43.289 -19.477 10.207 1.00 47.75 105 ILE A N 1
ATOM 806 C CA . ILE A 1 105 ? 43.486 -18.921 8.868 1.00 47.75 105 ILE A CA 1
ATOM 807 C C . ILE A 1 105 ? 44.649 -19.698 8.247 1.00 47.75 105 ILE A C 1
ATOM 809 O O . ILE A 1 105 ? 45.715 -19.745 8.851 1.00 47.75 105 ILE A O 1
ATOM 813 N N . GLU A 1 106 ? 44.467 -20.245 7.049 1.00 41.47 106 GLU A N 1
ATOM 814 C CA . GLU A 1 106 ? 45.524 -20.799 6.187 1.00 41.47 106 GLU A CA 1
ATOM 815 C C . GLU A 1 106 ? 44.918 -20.798 4.765 1.00 41.47 106 GLU A C 1
ATOM 817 O O . GLU A 1 106 ? 43.830 -21.328 4.576 1.00 41.47 106 GLU A O 1
ATOM 822 N N . GLY A 1 107 ? 45.385 -20.086 3.736 1.00 42.38 107 GLY A N 1
ATOM 823 C CA . GLY A 1 107 ? 46.737 -19.670 3.382 1.00 42.38 107 GLY A CA 1
ATOM 824 C C . GLY A 1 107 ? 47.286 -20.641 2.332 1.00 42.38 107 GLY A C 1
ATOM 825 O O . GLY A 1 107 ? 47.615 -21.761 2.694 1.00 42.38 107 GLY A O 1
ATOM 826 N N . GLY A 1 108 ? 47.406 -20.230 1.061 1.00 38.03 108 GLY A N 1
ATOM 827 C CA . GLY A 1 108 ? 48.282 -20.921 0.101 1.00 38.03 108 GLY A CA 1
ATOM 828 C C . GLY A 1 108 ? 47.744 -21.102 -1.318 1.00 38.03 108 GLY A C 1
ATOM 829 O O . GLY A 1 108 ? 46.907 -21.961 -1.572 1.00 38.03 108 GLY A O 1
ATOM 830 N N . GLU A 1 109 ? 48.288 -20.305 -2.235 1.00 37.44 109 GLU A N 1
ATOM 831 C CA . GLU A 1 109 ? 48.277 -20.500 -3.687 1.00 37.44 109 GLU A CA 1
ATOM 832 C C . GLU A 1 109 ? 48.966 -21.815 -4.101 1.00 37.44 109 GLU A C 1
ATOM 834 O O . GLU A 1 109 ? 50.004 -22.177 -3.543 1.00 37.44 109 GLU A O 1
ATOM 839 N N . CYS A 1 110 ? 48.433 -22.468 -5.138 1.00 44.06 110 CYS A N 1
ATOM 840 C CA . CYS A 1 110 ? 49.202 -23.185 -6.160 1.00 44.06 110 CYS A CA 1
ATOM 841 C C . CYS A 1 110 ? 48.420 -23.189 -7.480 1.00 44.06 110 CYS A C 1
ATOM 843 O O . CYS A 1 110 ? 47.167 -23.224 -7.417 1.00 44.06 110 CYS A O 1
#

Foldseek 3Di:
DDDPPPDDDPPVNVVVVVVVVVVVVVVVVVVQVCLVVPVPQPADPCRDSLSSVCVVLVVQQWDADPVRDTDHPPPRDRPPVPPDDDDDDDDDDDDDDDDDDDDDDDDDDD